Protein AF-A0A8T7IU78-F1 (afdb_monomer_lite)

Foldseek 3Di:
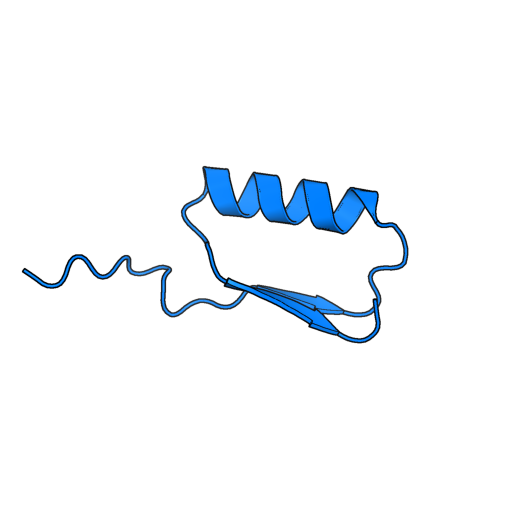DPPDDPQAPPAAEAEPPPDVVVVVVVCVVCVVVVHDHYYYHND

Secondary structure (DSSP, 8-state):
-----GGGG--EEEES---HHHHHHHHHHHHHTT---EEEE--

Sequence (43 aa):
MSNVSSFDRVKIVLVGTSHPGNIGSAARAMKVMGFSRLALVAP

pLDDT: mean 92.56, std 11.19, range [46.5, 98.44]

Radius of gyration: 11.83 Å; chains: 1; bounding box: 29×16×30 Å

Structure (mmCIF, N/CA/C/O backbone):
data_AF-A0A8T7IU78-F1
#
_entry.id   AF-A0A8T7IU78-F1
#
loop_
_atom_site.group_PDB
_atom_site.id
_atom_site.type_symbol
_atom_site.label_atom_id
_atom_site.label_alt_id
_atom_site.label_comp_id
_atom_site.label_asym_id
_atom_site.label_entity_id
_atom_site.label_seq_id
_atom_site.pdbx_PDB_ins_code
_atom_site.Cartn_x
_atom_site.Cartn_y
_atom_site.Cartn_z
_atom_site.occupancy
_atom_site.B_iso_or_equiv
_atom_site.auth_seq_id
_atom_site.auth_comp_id
_atom_site.auth_asym_id
_atom_site.auth_atom_id
_atom_site.pdbx_PDB_model_num
ATOM 1 N N . MET A 1 1 ? -18.244 -8.923 21.897 1.00 46.50 1 MET A N 1
ATOM 2 C CA . MET A 1 1 ? -18.521 -8.006 20.768 1.00 46.50 1 MET A CA 1
ATOM 3 C C . MET A 1 1 ? -17.377 -8.147 19.780 1.00 46.50 1 MET A C 1
ATOM 5 O O . MET A 1 1 ? -16.257 -7.795 20.123 1.00 46.50 1 MET A O 1
ATOM 9 N N . SER A 1 2 ? -17.603 -8.767 18.621 1.00 59.12 2 SER A N 1
ATOM 10 C CA . SER A 1 2 ? -16.561 -8.911 17.601 1.00 59.12 2 SER A CA 1
ATOM 11 C C . SER A 1 2 ? -16.304 -7.537 16.984 1.00 59.12 2 SER A C 1
ATOM 13 O O . SER A 1 2 ? -17.113 -7.059 16.191 1.00 59.12 2 SER A O 1
ATOM 15 N N . ASN A 1 3 ? -15.222 -6.884 17.399 1.00 69.38 3 ASN A N 1
ATOM 16 C CA . ASN A 1 3 ? -14.834 -5.547 16.949 1.00 69.38 3 ASN A CA 1
ATOM 17 C C . ASN A 1 3 ? -14.210 -5.614 15.541 1.00 69.38 3 ASN A C 1
ATOM 19 O O . AS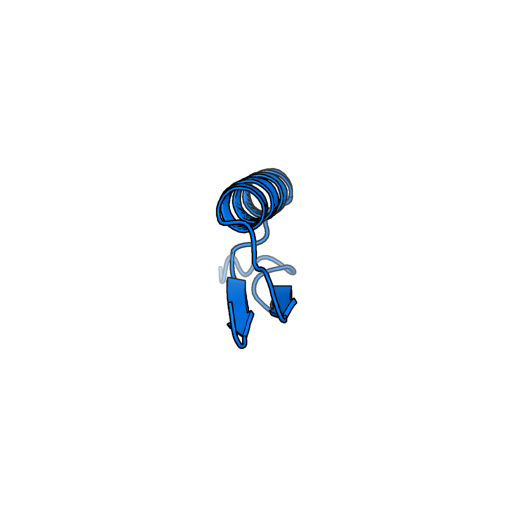N A 1 3 ? -13.050 -5.270 15.346 1.00 69.38 3 ASN A O 1
ATOM 23 N N . VAL A 1 4 ? -14.954 -6.180 14.586 1.00 71.38 4 VAL A N 1
ATOM 24 C CA . VAL A 1 4 ? -14.503 -6.363 13.205 1.00 71.38 4 VAL A CA 1
ATOM 25 C C . VAL A 1 4 ? -14.655 -5.026 12.500 1.00 71.38 4 VAL A C 1
ATOM 27 O O . VAL A 1 4 ? -15.775 -4.568 12.267 1.00 71.38 4 VAL A O 1
ATOM 30 N N . SER A 1 5 ? -13.527 -4.406 12.165 1.00 81.00 5 SER A N 1
ATOM 31 C CA . SER A 1 5 ? -13.516 -3.247 11.286 1.00 81.00 5 SER A CA 1
ATOM 32 C C . SER A 1 5 ? -14.025 -3.684 9.914 1.00 81.00 5 SER A C 1
ATOM 34 O O . SER A 1 5 ? -13.604 -4.717 9.384 1.00 81.00 5 SER A O 1
ATOM 36 N N . SER A 1 6 ? -14.896 -2.889 9.287 1.00 85.44 6 SER A N 1
ATOM 37 C CA . SER A 1 6 ? -15.333 -3.130 7.902 1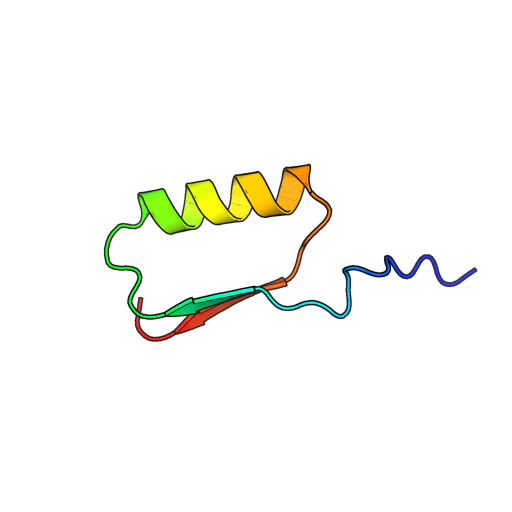.00 85.44 6 SER A CA 1
ATOM 38 C C . SER A 1 6 ? -14.150 -3.270 6.931 1.00 85.44 6 SER A C 1
ATOM 40 O O . SER A 1 6 ? -14.268 -3.929 5.897 1.00 85.44 6 SER A O 1
ATOM 42 N N . PHE A 1 7 ? -12.988 -2.707 7.279 1.00 91.19 7 PHE A N 1
ATOM 43 C CA . PHE A 1 7 ? -11.769 -2.752 6.476 1.00 91.19 7 PHE A CA 1
ATOM 44 C C . PHE A 1 7 ? -10.939 -4.028 6.651 1.00 91.19 7 PHE A C 1
ATOM 46 O O . PHE A 1 7 ? -10.106 -4.313 5.793 1.00 91.19 7 PHE A O 1
ATOM 53 N N . ASP A 1 8 ? -11.198 -4.861 7.666 1.00 91.62 8 ASP A N 1
ATOM 54 C CA . ASP A 1 8 ? -10.443 -6.109 7.891 1.00 91.62 8 ASP A CA 1
ATOM 55 C C . ASP A 1 8 ? -10.613 -7.111 6.735 1.00 91.62 8 ASP A C 1
ATOM 57 O O . ASP A 1 8 ? -9.786 -7.999 6.499 1.00 91.62 8 ASP A O 1
ATOM 61 N N . ARG A 1 9 ? -11.687 -6.963 5.956 1.00 93.12 9 ARG A N 1
ATOM 62 C CA . ARG A 1 9 ? -11.953 -7.788 4.772 1.00 93.12 9 ARG A CA 1
ATOM 63 C C . ARG A 1 9 ? -11.280 -7.262 3.505 1.00 93.12 9 ARG A C 1
ATOM 65 O O . ARG A 1 9 ? -11.162 -8.018 2.545 1.00 93.12 9 ARG A O 1
ATOM 72 N N . VAL A 1 10 ? -10.801 -6.020 3.505 1.00 95.50 10 VAL A N 1
ATOM 73 C CA . VAL A 1 10 ? -10.175 -5.382 2.343 1.00 95.50 10 VAL A CA 1
ATOM 74 C C . VAL A 1 10 ? -8.680 -5.688 2.334 1.00 95.50 10 VAL A C 1
ATOM 76 O O . VAL A 1 10 ? -7.989 -5.482 3.328 1.00 95.50 10 VAL A O 1
ATOM 79 N N . LYS A 1 11 ? -8.174 -6.188 1.203 1.00 97.06 11 LYS A N 1
ATOM 80 C CA . LYS A 1 11 ? -6.744 -6.423 0.972 1.00 97.06 11 LYS A CA 1
ATOM 81 C C . LYS A 1 11 ? -6.254 -5.474 -0.115 1.00 97.06 11 LYS A C 1
ATOM 83 O O . LYS A 1 11 ? -6.790 -5.481 -1.218 1.00 97.06 11 LYS A O 1
ATOM 88 N N . ILE A 1 12 ? -5.223 -4.699 0.198 1.00 97.75 12 ILE A N 1
ATOM 89 C CA . ILE A 1 12 ? -4.534 -3.825 -0.751 1.00 97.75 12 ILE A CA 1
ATOM 90 C C . ILE A 1 12 ? -3.363 -4.606 -1.343 1.00 97.75 12 ILE A C 1
ATOM 92 O O . ILE A 1 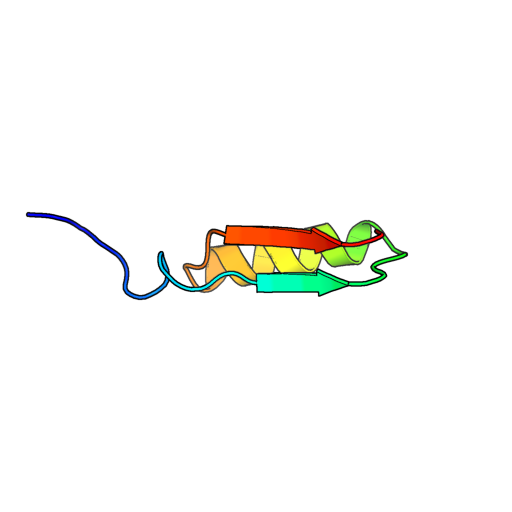12 ? -2.568 -5.182 -0.600 1.00 97.75 12 ILE A O 1
ATOM 96 N N . VAL A 1 13 ? -3.273 -4.661 -2.671 1.00 98.12 13 VAL A N 1
ATOM 97 C CA . VAL A 1 13 ? -2.238 -5.416 -3.390 1.00 98.12 13 VAL A CA 1
ATOM 98 C C . VAL A 1 13 ? -1.432 -4.451 -4.248 1.00 98.12 13 VAL A C 1
ATOM 100 O O . VAL A 1 13 ? -1.998 -3.788 -5.114 1.00 98.12 13 VAL A O 1
ATOM 103 N N . LEU A 1 14 ? -0.122 -4.381 -4.014 1.00 98.38 14 LEU A N 1
ATOM 104 C CA . LEU A 1 14 ? 0.803 -3.649 -4.875 1.00 98.38 14 LEU A CA 1
ATOM 105 C C . LEU A 1 14 ? 1.520 -4.640 -5.792 1.00 98.38 14 LEU A C 1
ATOM 107 O O . LEU A 1 14 ? 2.085 -5.628 -5.320 1.00 98.38 14 LEU A O 1
ATOM 111 N N . VAL A 1 15 ? 1.487 -4.379 -7.096 1.00 98.12 15 VAL A N 1
ATOM 112 C CA . VAL A 1 15 ? 2.067 -5.246 -8.131 1.00 98.12 15 VAL A CA 1
ATOM 113 C C . VAL A 1 15 ? 3.214 -4.500 -8.807 1.00 98.12 15 VAL A C 1
ATOM 115 O O . VAL A 1 15 ? 3.031 -3.345 -9.184 1.00 98.12 15 VAL A O 1
ATOM 118 N N . GLY A 1 16 ? 4.386 -5.126 -8.952 1.00 97.62 16 GLY A N 1
ATOM 119 C CA . GLY A 1 16 ? 5.512 -4.530 -9.685 1.00 97.62 16 GLY A CA 1
ATOM 120 C C . GLY A 1 16 ? 6.109 -3.288 -9.016 1.00 97.62 16 GLY A C 1
ATOM 121 O O . GLY A 1 16 ? 6.476 -2.332 -9.696 1.00 97.62 16 GLY A O 1
ATOM 122 N N . THR A 1 17 ? 6.134 -3.233 -7.680 1.00 97.31 17 THR A N 1
ATOM 123 C CA . THR A 1 17 ? 6.591 -2.034 -6.956 1.00 97.31 17 THR A CA 1
ATOM 124 C C . THR A 1 17 ? 8.111 -1.967 -6.855 1.00 97.31 17 THR A C 1
ATOM 126 O O . THR A 1 17 ? 8.680 -2.359 -5.847 1.00 97.31 17 THR A O 1
ATOM 129 N N . SER A 1 18 ? 8.755 -1.345 -7.841 1.00 96.12 18 SER A N 1
ATOM 130 C CA . SER A 1 18 ? 10.225 -1.319 -7.936 1.00 96.12 18 SER A CA 1
ATOM 131 C C . SER A 1 18 ? 10.937 -0.414 -6.920 1.00 96.12 18 SER A C 1
ATOM 133 O O . SER A 1 18 ? 12.132 -0.566 -6.687 1.00 96.12 18 SER A O 1
ATOM 135 N N . HIS A 1 19 ? 10.238 0.565 -6.337 1.00 96.94 19 HIS A N 1
ATOM 136 C CA . HIS A 1 19 ? 10.832 1.525 -5.401 1.00 96.94 19 HIS A CA 1
ATOM 137 C C . HIS A 1 19 ? 10.368 1.231 -3.965 1.00 96.94 19 HIS A C 1
ATOM 139 O O . HIS A 1 19 ? 9.192 1.458 -3.660 1.00 96.94 19 HIS A O 1
ATOM 145 N N . PRO A 1 20 ? 11.262 0.820 -3.040 1.00 94.56 20 PRO A N 1
ATOM 146 C CA . PRO A 1 20 ? 10.886 0.481 -1.662 1.00 94.56 20 PRO A CA 1
ATOM 147 C C . PRO A 1 20 ? 10.176 1.613 -0.902 1.00 94.56 20 PRO A C 1
ATOM 149 O O . PRO A 1 20 ? 9.300 1.360 -0.073 1.00 94.56 20 PRO A O 1
ATOM 152 N N . GLY A 1 21 ? 10.488 2.875 -1.225 1.00 97.94 21 GLY A N 1
ATOM 153 C CA . GLY A 1 21 ? 9.825 4.048 -0.641 1.00 97.94 21 GLY A CA 1
ATOM 154 C C . GLY A 1 21 ? 8.311 4.098 -0.898 1.00 97.94 21 GLY A C 1
ATOM 155 O O . GLY A 1 21 ? 7.554 4.597 -0.058 1.00 97.94 21 GLY A O 1
ATOM 156 N N . ASN A 1 22 ? 7.843 3.513 -2.004 1.00 97.88 22 ASN A N 1
ATOM 157 C CA . ASN A 1 22 ? 6.419 3.457 -2.334 1.00 97.88 22 ASN A CA 1
ATOM 158 C C . ASN A 1 22 ? 5.671 2.467 -1.432 1.00 97.88 22 ASN A C 1
ATOM 160 O O . ASN A 1 22 ? 4.541 2.747 -1.036 1.00 97.88 22 ASN A O 1
ATOM 164 N N . ILE A 1 23 ? 6.314 1.364 -1.031 1.00 98.12 23 ILE A N 1
ATOM 165 C CA . ILE A 1 23 ? 5.746 0.388 -0.086 1.00 98.12 23 ILE A CA 1
ATOM 166 C C . ILE A 1 23 ? 5.512 1.061 1.272 1.00 98.12 23 ILE A C 1
ATOM 168 O O . ILE A 1 23 ? 4.424 0.962 1.838 1.00 98.12 23 ILE A O 1
ATOM 172 N N . GLY A 1 24 ? 6.510 1.800 1.770 1.00 97.81 24 GLY A N 1
ATOM 173 C CA . GLY A 1 24 ? 6.402 2.531 3.036 1.00 97.81 24 GLY A CA 1
ATOM 174 C C . GLY A 1 24 ? 5.330 3.623 3.001 1.00 97.81 24 GLY A C 1
ATOM 175 O O . GLY A 1 24 ? 4.537 3.751 3.936 1.00 97.81 24 GLY A O 1
ATOM 176 N N . SER A 1 25 ? 5.255 4.371 1.899 1.00 98.44 25 SER A N 1
ATOM 177 C CA . SER A 1 25 ? 4.238 5.412 1.706 1.00 98.44 25 SER A CA 1
ATOM 178 C C . SER A 1 25 ? 2.822 4.826 1.657 1.00 98.44 25 SER A C 1
ATOM 180 O O . SER A 1 25 ? 1.926 5.331 2.337 1.00 98.44 25 SER A O 1
ATOM 182 N N . ALA A 1 26 ? 2.631 3.716 0.935 1.00 98.38 26 ALA A N 1
ATOM 183 C CA . ALA A 1 26 ? 1.360 2.998 0.882 1.00 98.38 26 ALA A CA 1
ATOM 184 C C . ALA A 1 26 ? 0.959 2.446 2.257 1.00 98.38 26 ALA A C 1
ATOM 186 O O . ALA A 1 26 ? -0.165 2.669 2.704 1.00 98.38 26 ALA A O 1
ATOM 187 N N . ALA A 1 27 ? 1.885 1.805 2.976 1.00 98.06 27 ALA A N 1
ATOM 188 C CA . ALA A 1 27 ? 1.632 1.295 4.322 1.00 98.06 27 ALA A CA 1
ATOM 189 C C . ALA A 1 27 ? 1.250 2.417 5.308 1.00 98.06 27 ALA A C 1
ATOM 191 O O . ALA A 1 27 ? 0.334 2.252 6.119 1.00 98.06 27 ALA A O 1
ATOM 192 N N . ARG A 1 28 ? 1.902 3.586 5.221 1.00 98.44 28 ARG A N 1
ATOM 193 C CA . ARG A 1 28 ? 1.558 4.760 6.038 1.00 98.44 28 ARG A CA 1
ATOM 194 C C . ARG A 1 28 ? 0.147 5.261 5.738 1.00 98.44 28 ARG A C 1
ATOM 196 O O . ARG A 1 28 ? -0.606 5.510 6.678 1.00 98.44 28 ARG A O 1
ATOM 203 N N . ALA A 1 29 ? -0.211 5.386 4.461 1.00 98.44 29 ALA A N 1
ATOM 204 C CA . ALA A 1 29 ? -1.555 5.789 4.054 1.00 98.44 29 ALA A CA 1
ATOM 205 C C . ALA A 1 29 ? -2.609 4.791 4.559 1.00 98.44 29 ALA A C 1
ATOM 207 O O . ALA A 1 29 ? -3.588 5.191 5.182 1.00 98.44 29 ALA A O 1
ATOM 208 N N . MET A 1 30 ? -2.363 3.489 4.388 1.00 98.06 30 MET A N 1
ATOM 209 C CA . MET A 1 30 ? -3.240 2.430 4.893 1.00 98.06 30 MET A CA 1
ATOM 210 C C . MET A 1 30 ? -3.490 2.555 6.396 1.00 98.06 30 MET A C 1
ATOM 212 O O . MET A 1 30 ? -4.644 2.536 6.816 1.00 98.06 30 MET A O 1
ATOM 216 N N .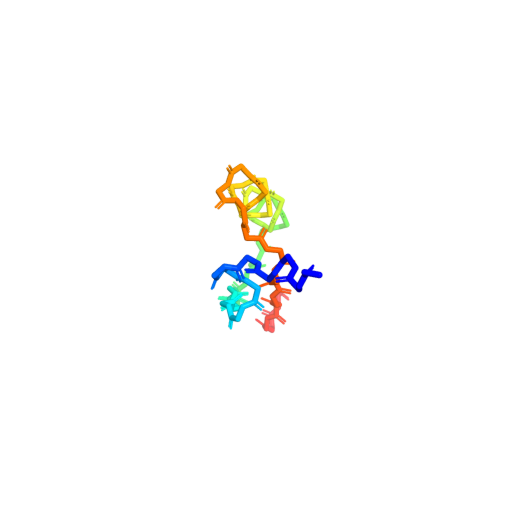 LYS A 1 31 ? -2.436 2.760 7.195 1.00 96.38 31 LYS A N 1
ATOM 217 C CA . LYS A 1 31 ? -2.556 2.904 8.652 1.00 96.38 31 LYS A CA 1
ATOM 218 C C . LYS A 1 31 ? -3.412 4.106 9.058 1.00 96.38 31 LYS A C 1
ATOM 220 O O . LYS A 1 31 ? -4.243 3.969 9.949 1.00 96.38 31 LYS A O 1
ATOM 225 N N . VAL A 1 32 ? -3.226 5.260 8.412 1.00 97.81 32 VAL A N 1
ATOM 226 C CA . VAL A 1 32 ? -4.040 6.467 8.665 1.00 97.81 32 VAL A CA 1
ATOM 227 C C . VAL A 1 32 ? -5.514 6.221 8.336 1.00 97.81 32 VAL A C 1
ATOM 229 O O . VAL A 1 32 ? -6.391 6.729 9.026 1.00 97.81 32 VAL A O 1
ATOM 232 N N . MET A 1 33 ? -5.779 5.399 7.322 1.00 96.50 33 MET A N 1
ATOM 233 C CA . MET A 1 33 ? -7.121 5.107 6.819 1.00 96.50 33 MET A CA 1
ATOM 234 C C . MET A 1 33 ? -7.771 3.863 7.452 1.00 96.50 33 MET A C 1
ATOM 236 O O . MET A 1 33 ? -8.875 3.490 7.066 1.00 96.50 33 MET A O 1
ATOM 240 N N . GLY A 1 34 ? -7.113 3.203 8.412 1.00 94.94 34 GLY A N 1
ATOM 241 C CA . GLY A 1 34 ? -7.658 2.026 9.100 1.00 94.94 34 GLY A CA 1
ATOM 242 C C . GLY A 1 34 ? -7.563 0.707 8.321 1.00 94.94 34 GLY A C 1
ATOM 243 O O . GLY A 1 34 ? -8.202 -0.271 8.707 1.00 94.94 34 GLY A O 1
ATOM 244 N N . PHE A 1 35 ? -6.761 0.648 7.254 1.00 96.94 35 PHE A N 1
ATOM 245 C CA . PHE A 1 35 ? -6.452 -0.592 6.536 1.00 96.94 35 PHE A CA 1
ATOM 246 C C . PHE A 1 35 ? -5.201 -1.262 7.106 1.00 96.94 35 PHE A C 1
ATOM 248 O O . PHE A 1 35 ? -4.216 -0.605 7.441 1.00 96.94 35 PHE A O 1
ATOM 255 N N . SER A 1 36 ? -5.212 -2.594 7.149 1.00 95.56 36 SER A N 1
ATOM 256 C CA . SER A 1 36 ? -4.151 -3.383 7.791 1.00 95.56 36 SER A CA 1
ATOM 257 C C . SER A 1 36 ? -3.574 -4.505 6.920 1.00 95.56 36 SER A C 1
ATOM 259 O O . SER A 1 36 ? -2.548 -5.083 7.269 1.00 95.56 36 SER A O 1
ATOM 261 N N . ARG A 1 37 ? -4.189 -4.823 5.772 1.00 97.06 37 ARG A N 1
ATOM 262 C CA . ARG A 1 37 ? -3.831 -5.995 4.952 1.00 97.06 37 ARG A CA 1
ATOM 263 C C . ARG A 1 37 ? -3.181 -5.589 3.633 1.00 97.06 37 ARG A C 1
ATOM 265 O O . ARG A 1 37 ? -3.877 -5.372 2.643 1.00 97.06 37 ARG A O 1
ATOM 272 N N . LEU A 1 38 ? -1.851 -5.512 3.630 1.00 97.62 38 LEU A N 1
ATOM 273 C CA . LEU A 1 38 ? -1.026 -5.230 2.450 1.00 97.62 38 LEU A CA 1
ATOM 274 C C . LEU A 1 38 ? -0.418 -6.526 1.897 1.00 97.62 38 LEU A C 1
ATOM 276 O O . LEU A 1 38 ? 0.113 -7.330 2.660 1.00 97.62 38 LEU A O 1
ATOM 280 N N . ALA A 1 39 ? -0.466 -6.716 0.581 1.00 98.12 39 ALA A N 1
ATOM 281 C CA . ALA A 1 39 ? 0.266 -7.761 -0.127 1.00 98.12 39 ALA A CA 1
ATOM 282 C C . ALA A 1 39 ? 1.115 -7.150 -1.248 1.00 98.12 39 ALA A C 1
ATOM 284 O O . ALA A 1 39 ? 0.693 -6.198 -1.904 1.00 98.12 39 ALA A O 1
ATOM 285 N N . LEU A 1 40 ? 2.296 -7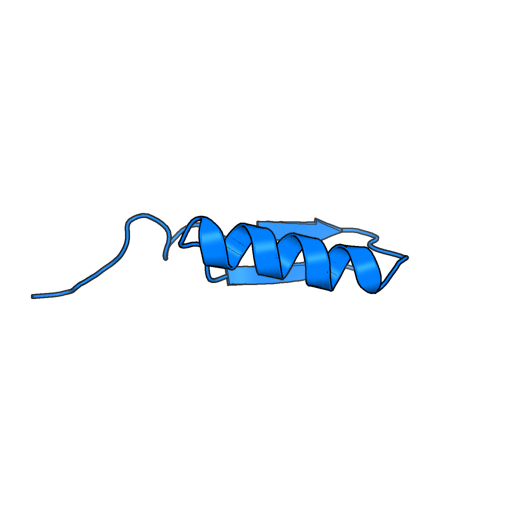.722 -1.471 1.00 98.06 40 LEU A N 1
ATOM 286 C CA . LEU A 1 40 ? 3.210 -7.342 -2.545 1.00 98.06 40 LEU A CA 1
ATOM 287 C C . LEU A 1 40 ? 3.319 -8.506 -3.527 1.00 98.06 40 LEU A C 1
ATOM 289 O O . LEU A 1 40 ? 3.481 -9.652 -3.107 1.00 98.06 40 LEU A O 1
ATOM 293 N N . VAL A 1 41 ? 3.228 -8.217 -4.820 1.00 98.06 41 VAL A N 1
ATOM 294 C CA . VAL A 1 41 ? 3.365 -9.206 -5.893 1.00 98.06 41 VAL A CA 1
ATOM 295 C C . VAL A 1 41 ? 4.446 -8.733 -6.849 1.00 98.06 41 VAL A C 1
ATOM 297 O O . VAL A 1 41 ? 4.343 -7.629 -7.381 1.00 98.06 41 VAL A O 1
ATOM 300 N N . ALA A 1 42 ? 5.458 -9.578 -7.064 1.00 96.19 42 ALA A N 1
ATOM 301 C CA . ALA A 1 42 ? 6.644 -9.253 -7.860 1.00 96.19 42 ALA A CA 1
ATOM 302 C C . ALA A 1 42 ? 7.215 -7.848 -7.537 1.00 96.19 42 ALA A C 1
ATOM 304 O O . ALA A 1 42 ? 7.247 -7.000 -8.430 1.00 96.19 42 ALA A O 1
ATOM 305 N N . PRO A 1 43 ? 7.541 -7.560 -6.259 1.00 79.06 43 PRO A N 1
ATOM 306 C CA . PRO A 1 43 ? 8.120 -6.277 -5.864 1.00 79.06 43 PRO A CA 1
ATOM 307 C C . PRO A 1 43 ? 9.505 -6.062 -6.483 1.00 79.06 43 PRO A C 1
ATOM 309 O O . PRO A 1 43 ? 10.264 -7.053 -6.587 1.00 79.06 43 PRO A O 1
#